Protein AF-A0A8J4TYZ4-F1 (afdb_monomer_lite)

Secondary structure (DSSP, 8-state):
----TTHHHHHHHHHHHHHHH-SEEEEE-SS--HHHHHHHHHHHHTT-EEEEEE-GGGS----HHHHHHTTTSS-EEEE-S----GGGTSS-SGGG-TTHHHHHHHHHHHHHHH-SEEEEE-SS--HHHHHHHHHHHHTT-EEEEE--TTS--

Structure (mmCIF, N/CA/C/O backbone):
data_AF-A0A8J4TYZ4-F1
#
_entry.id   AF-A0A8J4TYZ4-F1
#
loop_
_atom_site.group_PDB
_atom_site.id
_atom_site.type_symbol
_atom_site.label_atom_id
_atom_site.label_alt_id
_atom_site.label_comp_id
_atom_site.label_asym_id
_atom_site.label_entity_id
_atom_site.label_seq_id
_atom_site.pdbx_PDB_ins_code
_atom_site.Cartn_x
_atom_site.Cartn_y
_atom_site.Cartn_z
_atom_site.occupancy
_atom_site.B_iso_or_equiv
_atom_site.auth_seq_id
_atom_site.auth_comp_id
_atom_site.auth_asym_id
_atom_site.auth_atom_id
_atom_site.pdbx_PDB_model_num
ATOM 1 N N . GLU A 1 1 ? 22.358 9.796 0.711 1.00 43.16 1 GLU A N 1
ATOM 2 C CA . GLU A 1 1 ? 21.851 8.791 -0.240 1.00 43.16 1 GLU A CA 1
ATOM 3 C C . GLU A 1 1 ? 23.002 7.850 -0.526 1.00 43.16 1 GLU A C 1
ATOM 5 O O . GLU A 1 1 ? 23.852 8.158 -1.350 1.00 43.16 1 GLU A O 1
ATOM 10 N N . ASP A 1 2 ? 23.115 6.789 0.272 1.00 45.84 2 ASP A N 1
ATOM 11 C CA . ASP A 1 2 ? 24.167 5.791 0.092 1.00 45.84 2 ASP A CA 1
ATOM 12 C C . ASP A 1 2 ? 23.746 4.870 -1.053 1.00 45.84 2 ASP A C 1
ATOM 14 O O . ASP A 1 2 ? 22.829 4.060 -0.922 1.00 45.84 2 ASP A O 1
ATOM 18 N N . SER A 1 3 ? 24.380 5.061 -2.207 1.00 55.25 3 SER A N 1
ATOM 19 C CA . SER A 1 3 ? 24.235 4.226 -3.397 1.00 55.25 3 SER A CA 1
ATOM 20 C C . SER A 1 3 ? 24.494 2.759 -3.041 1.00 55.25 3 SER A C 1
ATOM 22 O O . SER A 1 3 ? 25.601 2.394 -2.644 1.00 55.25 3 SER A O 1
ATOM 24 N N . LEU A 1 4 ? 23.469 1.915 -3.185 1.00 57.72 4 LEU A N 1
ATOM 25 C CA . LEU A 1 4 ? 23.595 0.460 -3.108 1.00 57.72 4 LEU A CA 1
ATOM 26 C C . LEU A 1 4 ? 24.666 -0.030 -4.107 1.00 57.72 4 LEU A C 1
ATOM 28 O O . LEU A 1 4 ? 24.807 0.555 -5.188 1.00 57.72 4 LEU A O 1
ATOM 32 N N . PRO A 1 5 ? 25.415 -1.103 -3.796 1.00 54.97 5 PRO A N 1
ATOM 33 C CA . PRO A 1 5 ? 26.370 -1.671 -4.741 1.00 54.97 5 PRO A CA 1
ATOM 34 C C . PRO A 1 5 ? 25.613 -2.187 -5.977 1.00 54.97 5 PRO A C 1
ATOM 36 O O . PRO A 1 5 ? 24.831 -3.125 -5.865 1.00 54.97 5 PRO A O 1
ATOM 39 N N . GLY A 1 6 ? 25.825 -1.552 -7.138 1.00 66.12 6 GLY A N 1
ATOM 40 C CA . GLY A 1 6 ? 25.195 -1.928 -8.415 1.00 66.12 6 GLY A CA 1
ATOM 41 C C . GLY A 1 6 ? 24.509 -0.794 -9.193 1.00 66.12 6 GLY A C 1
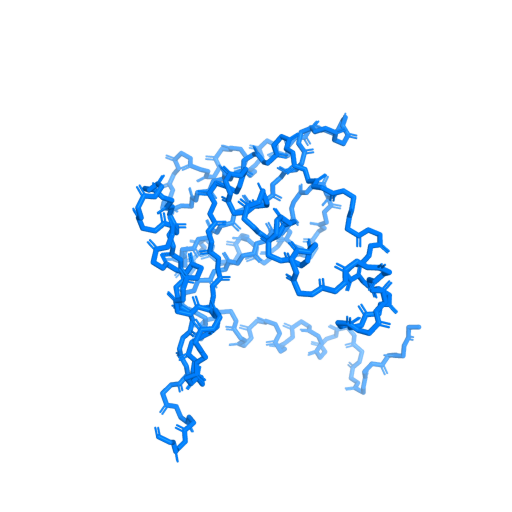ATOM 42 O O . GLY A 1 6 ? 24.208 -0.979 -10.367 1.00 66.12 6 GLY A O 1
ATOM 43 N N . GLY A 1 7 ? 24.317 0.388 -8.596 1.00 83.69 7 GLY A N 1
ATOM 44 C CA . GLY A 1 7 ? 23.740 1.547 -9.297 1.00 83.69 7 GLY A CA 1
ATOM 45 C C . GLY A 1 7 ? 22.273 1.361 -9.719 1.00 83.69 7 GLY A C 1
ATOM 46 O O . GLY A 1 7 ? 21.566 0.514 -9.177 1.00 83.69 7 GLY A O 1
ATOM 47 N N . ASP A 1 8 ? 21.815 2.172 -10.676 1.00 86.56 8 ASP A N 1
ATOM 48 C CA . ASP A 1 8 ? 20.405 2.234 -11.100 1.00 86.56 8 ASP A CA 1
ATOM 49 C C . ASP A 1 8 ? 19.891 0.920 -11.718 1.00 86.56 8 ASP A C 1
ATOM 51 O O . ASP A 1 8 ? 18.734 0.555 -11.522 1.00 86.56 8 ASP A O 1
ATOM 55 N N . GLU A 1 9 ? 20.752 0.183 -12.428 1.00 90.50 9 GLU A N 1
ATOM 56 C CA . GLU A 1 9 ? 20.409 -1.103 -13.056 1.00 90.50 9 GLU A CA 1
ATOM 57 C C . GLU A 1 9 ? 20.076 -2.170 -12.005 1.00 90.50 9 GLU A C 1
ATOM 59 O O . GLU A 1 9 ? 19.060 -2.849 -12.109 1.00 90.50 9 GLU A O 1
ATOM 64 N N . ALA A 1 10 ? 20.852 -2.242 -10.919 1.00 90.69 10 ALA A N 1
ATOM 65 C CA . ALA A 1 10 ? 20.583 -3.185 -9.835 1.00 90.69 10 ALA A CA 1
ATOM 66 C C . ALA A 1 10 ? 19.281 -2.877 -9.077 1.00 90.69 10 ALA A C 1
ATOM 68 O O . ALA A 1 10 ? 18.635 -3.792 -8.566 1.00 90.69 10 ALA A O 1
ATOM 69 N N . ILE A 1 11 ? 18.893 -1.598 -8.987 1.00 89.06 11 ILE A N 1
ATOM 70 C CA . ILE A 1 11 ? 17.595 -1.201 -8.424 1.00 89.06 11 ILE A CA 1
ATOM 71 C C . ILE A 1 11 ? 16.480 -1.685 -9.351 1.00 89.06 11 ILE A C 1
ATOM 73 O O . ILE A 1 11 ? 15.561 -2.357 -8.890 1.00 89.06 11 ILE A O 1
ATOM 77 N N . TYR A 1 12 ? 16.598 -1.401 -10.650 1.00 91.75 12 TYR A N 1
ATOM 78 C CA . TYR A 1 12 ? 15.620 -1.820 -11.648 1.00 91.75 12 TYR A CA 1
ATOM 79 C C . TYR A 1 12 ? 15.412 -3.339 -11.659 1.00 91.75 12 TYR A C 1
ATOM 81 O O . TYR A 1 12 ? 14.275 -3.795 -11.550 1.00 91.75 12 TYR A O 1
ATOM 89 N N . ASP A 1 13 ? 16.492 -4.117 -11.754 1.00 92.69 13 ASP A N 1
ATOM 90 C CA . ASP A 1 13 ? 16.418 -5.577 -11.855 1.00 92.69 13 ASP A CA 1
ATOM 91 C C . ASP A 1 13 ? 15.763 -6.193 -10.621 1.00 92.69 13 ASP A C 1
ATOM 93 O O . ASP A 1 13 ? 14.855 -7.016 -10.741 1.00 92.69 13 ASP A O 1
ATOM 97 N N . ARG A 1 14 ? 16.166 -5.744 -9.428 1.00 93.19 14 ARG A N 1
ATOM 98 C CA . ARG A 1 14 ? 15.583 -6.203 -8.165 1.00 93.19 14 ARG A CA 1
ATOM 99 C C . ARG A 1 14 ? 14.093 -5.883 -8.083 1.00 93.19 14 ARG A C 1
ATOM 101 O O . ARG A 1 14 ? 13.298 -6.745 -7.715 1.00 93.19 14 ARG A O 1
ATOM 108 N N . ASP A 1 15 ? 13.704 -4.656 -8.413 1.00 93.94 15 ASP A N 1
ATOM 109 C CA . ASP A 1 15 ? 12.312 -4.227 -8.294 1.00 93.94 15 ASP A CA 1
ATOM 110 C C . ASP A 1 15 ? 11.435 -4.958 -9.338 1.00 93.94 15 ASP A C 1
ATOM 112 O O . ASP A 1 15 ? 10.303 -5.356 -9.044 1.00 93.94 15 ASP A O 1
ATOM 116 N N . MET A 1 16 ? 11.979 -5.238 -10.531 1.00 93.44 16 MET A N 1
ATOM 117 C CA . MET A 1 16 ? 11.326 -6.063 -11.556 1.00 93.44 16 MET A CA 1
ATOM 118 C C . MET A 1 16 ? 11.287 -7.559 -11.219 1.00 93.44 16 MET A C 1
ATOM 120 O O . MET A 1 16 ? 10.391 -8.250 -11.703 1.00 93.44 16 MET A O 1
ATOM 124 N N . GLU A 1 17 ? 12.197 -8.066 -10.387 1.00 94.88 17 GLU A N 1
ATOM 125 C CA . GLU A 1 17 ? 12.158 -9.433 -9.851 1.00 94.88 17 GLU A CA 1
ATOM 126 C C . GLU A 1 17 ? 11.102 -9.574 -8.741 1.00 94.88 17 GLU A C 1
ATOM 128 O O . GLU A 1 17 ? 10.341 -10.542 -8.718 1.00 94.88 17 GLU A O 1
ATOM 133 N N . TRP A 1 18 ? 10.980 -8.581 -7.856 1.00 94.56 18 TRP A N 1
ATOM 134 C CA . TRP A 1 18 ? 10.018 -8.606 -6.747 1.00 94.56 18 TRP A CA 1
ATOM 135 C C . TRP A 1 18 ? 8.568 -8.431 -7.198 1.00 94.56 18 TRP A C 1
ATOM 137 O O . TRP A 1 18 ? 7.643 -8.989 -6.597 1.00 94.56 18 TRP A O 1
ATOM 147 N N . LEU A 1 19 ? 8.335 -7.657 -8.258 1.00 94.12 19 LEU A N 1
ATOM 148 C CA . LEU A 1 19 ? 6.984 -7.320 -8.691 1.00 94.12 19 LEU A CA 1
ATOM 149 C C . LEU A 1 19 ? 6.153 -8.559 -9.107 1.00 94.12 19 LEU A C 1
ATOM 151 O O . LEU A 1 19 ? 5.011 -8.678 -8.646 1.00 94.12 19 LEU A O 1
ATOM 155 N N . PRO A 1 20 ? 6.670 -9.524 -9.897 1.00 93.88 20 PRO A N 1
ATOM 156 C CA . PRO A 1 20 ? 5.995 -10.794 -10.169 1.00 93.88 20 PRO A CA 1
ATOM 157 C C . PRO A 1 20 ? 5.761 -11.674 -8.939 1.00 93.88 20 PRO A C 1
ATOM 159 O O . PRO A 1 20 ? 4.764 -12.396 -8.921 1.00 93.88 20 PRO A O 1
ATOM 162 N N . GLU A 1 21 ? 6.621 -11.614 -7.923 1.00 91.94 21 GLU A N 1
ATOM 163 C CA . GLU A 1 21 ? 6.470 -12.398 -6.689 1.00 91.94 21 GLU A CA 1
ATOM 164 C C . GLU A 1 21 ? 5.433 -11.800 -5.730 1.00 91.94 21 GLU A C 1
ATOM 166 O O . GLU A 1 21 ? 4.841 -12.516 -4.927 1.00 91.94 21 GLU A O 1
ATOM 171 N N . SER A 1 22 ? 5.162 -10.498 -5.840 1.00 91.12 22 SER A N 1
ATOM 172 C CA . SER A 1 22 ? 4.199 -9.813 -4.977 1.00 91.12 22 SER A CA 1
ATOM 173 C C . SER A 1 22 ? 2.751 -10.286 -5.188 1.00 91.12 22 SER A C 1
ATOM 175 O O . SER A 1 22 ? 2.288 -10.485 -6.316 1.00 91.12 22 SER A O 1
ATOM 177 N N . ASP A 1 23 ? 1.984 -10.407 -4.104 1.00 88.50 23 ASP A N 1
ATOM 178 C CA . ASP A 1 23 ? 0.536 -10.677 -4.164 1.00 88.50 23 ASP A CA 1
ATOM 179 C C . ASP A 1 23 ? -0.299 -9.410 -4.422 1.00 88.50 23 ASP A C 1
ATOM 181 O O . ASP A 1 23 ? -1.431 -9.461 -4.924 1.00 88.50 23 ASP A O 1
ATOM 185 N N . VAL A 1 24 ? 0.241 -8.260 -4.021 1.00 89.19 24 VAL A N 1
ATOM 186 C CA . VAL A 1 24 ? -0.414 -6.953 -4.033 1.00 89.19 24 VAL A CA 1
ATOM 187 C C . VAL A 1 24 ? 0.648 -5.859 -4.103 1.00 89.19 24 VAL A C 1
ATOM 189 O O . VAL A 1 24 ? 1.718 -5.987 -3.515 1.00 89.19 24 VAL A O 1
ATOM 192 N N . VAL A 1 25 ? 0.331 -4.770 -4.795 1.00 90.88 25 VAL A N 1
ATOM 193 C CA . VAL A 1 25 ? 1.166 -3.570 -4.886 1.00 90.88 25 VAL A CA 1
ATOM 194 C C . VAL A 1 25 ? 0.473 -2.442 -4.135 1.00 90.88 25 VAL A C 1
ATOM 196 O O . VAL A 1 25 ? -0.719 -2.215 -4.329 1.00 90.88 25 VAL A O 1
ATOM 199 N N . VAL A 1 26 ? 1.204 -1.725 -3.284 1.00 90.62 26 VAL A N 1
ATOM 200 C CA . VAL A 1 26 ? 0.712 -0.529 -2.588 1.00 90.62 26 VAL A CA 1
ATOM 201 C C . VAL A 1 26 ? 1.600 0.644 -2.981 1.00 90.62 26 VAL A C 1
ATOM 203 O O . VAL A 1 26 ? 2.808 0.578 -2.791 1.00 90.62 26 VAL A O 1
ATOM 206 N N . ALA A 1 27 ? 1.014 1.709 -3.524 1.00 89.88 27 ALA A N 1
ATOM 207 C CA . ALA A 1 27 ? 1.751 2.862 -4.028 1.00 89.88 27 ALA A CA 1
ATOM 208 C C . ALA A 1 27 ? 1.198 4.174 -3.462 1.00 89.88 27 ALA A C 1
ATOM 210 O O . ALA A 1 27 ? 0.007 4.457 -3.586 1.00 89.88 27 ALA A O 1
ATOM 211 N N . GLU A 1 28 ? 2.061 5.006 -2.882 1.00 89.25 28 GLU A N 1
ATOM 212 C CA . GLU A 1 28 ? 1.742 6.405 -2.578 1.00 89.25 28 GLU A CA 1
ATOM 213 C C . GLU A 1 28 ? 1.935 7.235 -3.850 1.00 89.25 28 GLU A C 1
ATOM 215 O O . GLU A 1 28 ? 2.995 7.200 -4.470 1.00 89.25 28 GLU A O 1
ATOM 220 N N . VAL A 1 29 ? 0.881 7.926 -4.282 1.00 90.38 29 VAL A N 1
ATOM 221 C CA . VAL A 1 29 ? 0.823 8.596 -5.592 1.00 90.38 29 VAL A CA 1
ATOM 222 C C . VAL A 1 29 ? 0.465 10.077 -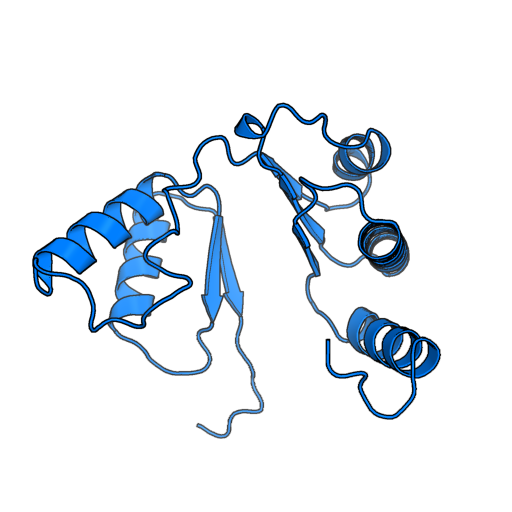5.472 1.00 90.38 29 VAL A C 1
ATOM 224 O O . VAL A 1 29 ? -0.004 10.697 -6.428 1.00 90.38 29 VAL A O 1
ATOM 227 N N . THR A 1 30 ? 0.660 10.670 -4.291 1.00 88.56 30 THR A N 1
ATOM 228 C CA . THR A 1 30 ? 0.448 12.112 -4.090 1.00 88.56 30 THR A CA 1
ATOM 229 C C . THR A 1 30 ? 1.480 12.915 -4.870 1.00 88.56 30 THR A C 1
ATOM 231 O O . THR A 1 30 ? 1.166 13.976 -5.414 1.00 88.56 30 THR A O 1
ATOM 234 N N . HIS A 1 31 ? 2.715 12.416 -4.931 1.00 89.00 31 HIS A N 1
ATOM 235 C CA . HIS A 1 31 ? 3.786 13.010 -5.719 1.00 89.00 31 HIS A CA 1
ATOM 236 C C . HIS A 1 31 ? 3.939 12.253 -7.040 1.00 89.00 31 HIS A C 1
ATOM 238 O O . HIS A 1 31 ? 4.102 11.035 -7.019 1.00 89.00 31 HIS A O 1
ATOM 244 N N . PRO A 1 32 ? 3.904 12.942 -8.195 1.00 88.50 32 PRO A N 1
ATOM 245 C CA . PRO A 1 32 ? 4.179 12.281 -9.461 1.00 88.50 32 PRO A CA 1
ATOM 246 C C . PRO A 1 32 ? 5.618 11.749 -9.461 1.00 88.50 32 PRO A C 1
ATOM 248 O O . PRO A 1 32 ? 6.554 12.486 -9.158 1.00 88.50 32 PRO A O 1
ATOM 251 N N . SER A 1 33 ? 5.776 10.473 -9.811 1.00 90.69 33 SER A N 1
ATOM 252 C CA . SER A 1 33 ? 7.062 9.784 -9.906 1.00 90.69 33 SER A CA 1
ATOM 253 C C . SER A 1 33 ? 7.061 8.873 -11.128 1.00 90.69 33 SER A C 1
ATOM 255 O O . SER A 1 33 ? 6.120 8.102 -11.331 1.00 90.69 33 SER A O 1
ATOM 257 N N . PHE A 1 34 ? 8.109 8.972 -11.951 1.00 89.81 34 PHE A N 1
ATOM 258 C CA . PHE A 1 34 ? 8.265 8.110 -13.122 1.00 89.81 34 PHE A CA 1
ATOM 259 C C . PHE A 1 34 ? 8.488 6.651 -12.724 1.00 89.81 34 PHE A C 1
ATOM 261 O O . PHE A 1 34 ? 7.856 5.785 -13.318 1.00 89.81 34 PHE A O 1
ATOM 268 N N . GLY A 1 35 ? 9.313 6.391 -11.702 1.00 91.88 35 GLY A N 1
ATOM 269 C CA . GLY A 1 35 ? 9.556 5.037 -11.192 1.00 91.88 35 GLY A CA 1
ATOM 270 C C . GLY A 1 35 ? 8.267 4.387 -10.693 1.00 91.88 35 GLY A C 1
ATOM 271 O O . GLY A 1 35 ? 7.851 3.368 -11.230 1.00 91.88 35 GLY A O 1
ATOM 272 N N . VAL A 1 36 ? 7.545 5.066 -9.796 1.00 92.38 36 VAL A N 1
ATOM 273 C CA . VAL A 1 36 ? 6.269 4.557 -9.257 1.00 92.38 36 VAL A CA 1
ATOM 274 C C . VAL A 1 36 ? 5.229 4.373 -10.364 1.00 92.38 36 VAL A C 1
ATOM 276 O O . VAL A 1 36 ? 4.509 3.378 -10.399 1.00 92.38 36 VAL A O 1
ATOM 279 N N . GLY A 1 37 ? 5.141 5.316 -11.307 1.00 92.06 37 GLY A N 1
ATOM 280 C CA . GLY A 1 37 ? 4.245 5.191 -12.456 1.00 92.06 37 GLY A CA 1
ATOM 281 C C . GLY A 1 37 ? 4.583 3.991 -13.347 1.00 92.06 37 GLY A C 1
ATOM 282 O O . GLY A 1 37 ? 3.674 3.306 -13.819 1.00 92.06 37 GLY A O 1
ATOM 283 N N . TYR A 1 38 ? 5.875 3.722 -13.550 1.00 93.44 38 TYR A N 1
ATOM 284 C CA . TYR A 1 38 ? 6.363 2.567 -14.296 1.00 93.44 38 TYR A CA 1
ATOM 285 C C . TYR A 1 38 ? 6.025 1.254 -13.578 1.00 93.44 38 TYR A C 1
ATOM 287 O O . TYR A 1 38 ? 5.424 0.371 -14.188 1.00 93.44 38 TYR A O 1
ATOM 295 N N . GLU A 1 39 ? 6.300 1.152 -12.277 1.00 94.62 39 GLU A N 1
ATOM 296 C CA . GLU A 1 39 ? 5.976 -0.023 -11.455 1.00 94.62 39 GLU A CA 1
ATOM 297 C C . GLU A 1 39 ? 4.469 -0.308 -11.426 1.00 94.62 39 GLU A C 1
ATOM 299 O O . GLU A 1 39 ? 4.053 -1.453 -11.601 1.00 94.62 39 GLU A O 1
ATOM 304 N N . ILE A 1 40 ? 3.627 0.726 -11.295 1.00 91.88 40 ILE A N 1
ATOM 305 C CA . ILE A 1 40 ? 2.165 0.585 -11.392 1.00 91.88 40 ILE A CA 1
ATOM 306 C C . ILE A 1 40 ? 1.768 0.045 -12.771 1.00 91.88 40 ILE A C 1
ATOM 308 O O . ILE A 1 40 ? 0.929 -0.852 -12.860 1.00 91.88 40 ILE A O 1
ATOM 312 N N . GLY A 1 41 ? 2.368 0.556 -13.849 1.00 90.94 41 GLY A N 1
ATOM 313 C CA . GLY A 1 41 ? 2.121 0.068 -15.207 1.00 90.94 41 GLY A CA 1
ATOM 314 C C . GLY A 1 41 ? 2.482 -1.411 -15.375 1.00 90.94 41 GLY A C 1
ATOM 315 O O . GLY A 1 41 ? 1.685 -2.188 -15.902 1.00 90.94 41 GLY A O 1
ATOM 316 N N . GLN A 1 42 ? 3.639 -1.822 -14.860 1.00 92.75 42 GLN A N 1
ATOM 317 C CA . GLN A 1 42 ? 4.086 -3.216 -14.881 1.00 92.75 42 GLN A CA 1
ATOM 318 C C . GLN A 1 42 ? 3.177 -4.113 -14.026 1.00 92.75 42 GLN A C 1
ATOM 320 O O . GLN A 1 42 ? 2.759 -5.182 -14.472 1.00 92.75 42 GLN A O 1
ATOM 325 N N . ALA A 1 43 ? 2.774 -3.650 -12.841 1.00 91.75 43 ALA A N 1
ATOM 326 C CA . ALA A 1 43 ? 1.831 -4.347 -11.971 1.00 91.75 43 ALA A CA 1
ATOM 327 C C . ALA A 1 43 ? 0.485 -4.582 -12.673 1.00 91.75 43 ALA A C 1
ATOM 329 O O . ALA A 1 43 ? -0.096 -5.664 -12.567 1.00 91.75 43 ALA A O 1
ATOM 330 N N . MET A 1 44 ? 0.013 -3.597 -13.446 1.00 87.44 44 MET A N 1
ATOM 331 C CA . MET A 1 44 ? -1.198 -3.710 -14.260 1.00 87.44 44 MET A CA 1
ATOM 332 C C . MET A 1 44 ? -1.060 -4.758 -15.372 1.00 87.44 44 MET A C 1
ATOM 334 O O . MET A 1 44 ? -1.992 -5.533 -15.587 1.00 87.44 44 MET A O 1
ATOM 338 N N . VAL A 1 45 ? 0.089 -4.825 -16.056 1.00 90.50 45 VAL A N 1
ATOM 339 C CA . VAL A 1 45 ? 0.369 -5.863 -17.070 1.00 90.50 45 VAL A CA 1
ATOM 340 C C . VAL A 1 45 ? 0.371 -7.255 -16.437 1.00 90.50 45 VAL A C 1
ATOM 342 O O . VAL A 1 45 ? -0.238 -8.183 -16.971 1.00 90.50 45 VAL A O 1
ATOM 345 N N . LEU A 1 46 ? 0.980 -7.383 -15.257 1.00 90.75 46 LEU A N 1
ATOM 346 C CA . LEU A 1 46 ? 1.015 -8.611 -14.461 1.00 90.75 46 LEU A CA 1
ATOM 347 C C . LEU A 1 46 ? -0.321 -8.924 -13.760 1.00 90.75 46 LEU A C 1
ATOM 349 O O . LEU A 1 46 ? -0.423 -9.938 -13.069 1.00 90.75 46 LEU A O 1
ATOM 353 N N . LYS A 1 47 ? -1.348 -8.077 -13.933 1.00 89.75 47 LYS A N 1
ATOM 354 C CA . LYS A 1 47 ? -2.677 -8.188 -13.304 1.00 89.75 47 LYS A CA 1
ATOM 355 C C . LYS A 1 47 ? -2.614 -8.312 -11.777 1.00 89.75 47 LYS A C 1
ATOM 357 O O . LYS A 1 47 ? -3.444 -8.989 -11.165 1.00 89.75 47 LYS A O 1
ATOM 362 N N . LYS A 1 48 ? -1.629 -7.663 -11.159 1.00 88.00 48 LYS A N 1
ATOM 363 C CA . LYS A 1 48 ? -1.514 -7.574 -9.703 1.00 88.00 48 LYS A CA 1
ATOM 364 C C . LYS A 1 48 ? -2.620 -6.679 -9.158 1.00 88.00 48 LYS A C 1
ATOM 366 O O . LYS A 1 48 ? -3.066 -5.739 -9.815 1.00 88.00 48 LYS A O 1
ATOM 371 N N . ARG A 1 49 ? -3.077 -6.973 -7.940 1.00 87.38 49 ARG A N 1
ATOM 372 C CA . ARG A 1 49 ? -3.982 -6.070 -7.222 1.00 87.38 49 ARG A CA 1
ATOM 373 C C . ARG A 1 49 ? -3.176 -4.855 -6.786 1.00 87.38 49 ARG A C 1
ATOM 375 O O . ARG A 1 49 ? -2.215 -5.022 -6.043 1.00 87.38 49 ARG A O 1
ATOM 382 N N . THR A 1 50 ? -3.577 -3.664 -7.215 1.00 87.88 50 THR A N 1
ATOM 383 C CA . THR A 1 50 ? -2.842 -2.431 -6.907 1.00 87.88 50 THR A CA 1
ATOM 384 C C . THR A 1 50 ? -3.698 -1.476 -6.081 1.00 87.88 50 THR A C 1
ATOM 386 O O . THR A 1 50 ? -4.814 -1.117 -6.462 1.00 87.88 50 THR A O 1
ATOM 389 N N . LEU A 1 51 ? -3.163 -1.070 -4.934 1.00 88.31 51 LEU A N 1
ATOM 390 C CA . LEU A 1 51 ? -3.714 -0.086 -4.017 1.00 88.31 51 LEU A CA 1
ATOM 391 C C . LEU A 1 51 ? -2.949 1.230 -4.185 1.00 88.31 51 LEU A C 1
ATOM 393 O O . LEU A 1 51 ? -1.786 1.316 -3.803 1.00 88.31 51 LEU A O 1
ATOM 397 N N . CYS A 1 52 ? -3.598 2.266 -4.711 1.00 88.31 52 CYS A N 1
ATOM 398 C CA . CYS A 1 52 ? -2.991 3.595 -4.808 1.00 88.31 52 CYS A CA 1
ATOM 399 C C . CYS A 1 52 ? -3.508 4.504 -3.690 1.00 88.31 52 CYS A C 1
ATOM 401 O O . CYS A 1 52 ? -4.718 4.676 -3.539 1.00 88.31 52 CYS A O 1
ATOM 403 N N . LEU A 1 53 ? -2.597 5.116 -2.940 1.00 87.00 53 LEU A N 1
ATOM 404 C CA . LEU A 1 53 ? -2.870 6.036 -1.843 1.00 87.00 53 LEU A CA 1
ATOM 405 C C . LEU A 1 53 ? -2.581 7.467 -2.294 1.00 87.00 53 LEU A C 1
ATOM 407 O O . LEU A 1 53 ? -1.452 7.807 -2.642 1.00 87.00 53 LEU A O 1
ATOM 411 N N . PHE A 1 54 ? -3.604 8.314 -2.281 1.00 85.31 54 PHE A N 1
ATOM 412 C CA . PHE A 1 54 ? -3.492 9.714 -2.678 1.00 85.31 54 PHE A CA 1
ATOM 413 C C . PHE A 1 54 ? -3.978 10.636 -1.565 1.00 85.31 54 PHE A C 1
ATOM 415 O O . PHE A 1 54 ? -5.023 10.375 -0.973 1.00 85.31 54 PHE A O 1
ATOM 422 N N . ARG A 1 55 ? -3.259 11.738 -1.317 1.00 85.25 55 ARG A N 1
ATOM 423 C CA . ARG A 1 55 ? -3.615 12.779 -0.342 1.00 85.25 55 ARG A CA 1
ATOM 424 C C . ARG A 1 55 ? -4.259 13.986 -1.041 1.00 85.25 55 ARG A C 1
ATOM 426 O O . ARG A 1 55 ? -3.530 14.845 -1.547 1.00 85.25 55 ARG A O 1
ATOM 433 N N . PRO A 1 56 ? -5.597 14.144 -1.015 1.00 80.81 56 PRO A N 1
ATOM 434 C CA . PRO A 1 56 ? -6.276 15.287 -1.626 1.00 80.81 56 PRO A CA 1
ATOM 435 C C . PRO A 1 56 ? -5.940 16.617 -0.945 1.00 80.81 56 PRO A C 1
ATOM 437 O O . PRO A 1 56 ? -5.892 17.649 -1.606 1.00 80.81 56 PRO A O 1
ATOM 440 N N . SER A 1 57 ? -5.643 16.602 0.360 1.00 80.62 57 SER A N 1
ATOM 441 C CA . SER A 1 57 ? -5.260 17.802 1.119 1.00 80.62 57 SER A CA 1
ATOM 442 C C . SER A 1 57 ? -3.896 18.380 0.723 1.00 80.62 57 SER A C 1
ATOM 444 O O . SER A 1 57 ? -3.558 19.480 1.144 1.00 80.62 57 SER A O 1
ATOM 446 N N . SER A 1 58 ? -3.120 17.683 -0.116 1.00 82.06 58 SER A N 1
ATOM 447 C CA . SER A 1 58 ? -1.848 18.191 -0.648 1.00 82.06 58 SER A CA 1
ATOM 448 C C . SER A 1 58 ? -2.008 19.350 -1.640 1.00 82.06 58 SER A C 1
ATOM 450 O O . SER A 1 58 ? -1.011 19.961 -2.018 1.00 82.06 58 SER A O 1
ATOM 452 N N . GLY A 1 59 ? -3.230 19.613 -2.121 1.00 83.88 59 GLY A N 1
ATOM 453 C CA . GLY A 1 59 ? -3.491 20.569 -3.202 1.00 83.88 59 GLY A CA 1
ATOM 454 C C . GLY A 1 59 ? -3.047 20.079 -4.585 1.00 83.88 59 GLY A C 1
ATOM 455 O O . GLY A 1 59 ? -3.187 20.804 -5.568 1.00 83.88 59 GLY A O 1
ATOM 456 N N . LYS A 1 60 ? -2.517 18.853 -4.683 1.00 86.38 60 LYS A N 1
ATOM 457 C CA . LYS A 1 60 ? -2.122 18.235 -5.951 1.00 86.38 60 LYS A CA 1
ATOM 458 C C . LYS A 1 60 ? -3.318 17.587 -6.632 1.00 86.38 60 LYS A C 1
ATOM 460 O O . LYS A 1 60 ? -4.353 17.337 -6.019 1.00 86.38 60 LYS A O 1
ATOM 465 N N . VAL A 1 61 ? -3.155 17.297 -7.916 1.00 86.31 61 VAL A N 1
ATOM 466 C CA . VAL A 1 61 ? -4.147 16.578 -8.715 1.00 86.31 61 VAL A CA 1
ATOM 467 C C . VAL A 1 61 ? -3.657 15.151 -8.913 1.00 86.31 61 VAL A C 1
ATOM 469 O O . VAL A 1 61 ? -2.506 14.937 -9.292 1.00 86.31 61 VAL A O 1
ATOM 472 N N . LEU A 1 62 ? -4.532 14.179 -8.656 1.00 81.25 62 LEU A N 1
ATOM 473 C CA . LEU A 1 62 ? -4.247 12.776 -8.939 1.00 81.25 62 LEU A CA 1
ATOM 474 C C . LEU A 1 62 ? -3.969 12.612 -10.446 1.00 81.25 62 LEU A C 1
ATOM 476 O O . LEU A 1 62 ? -4.785 13.070 -11.251 1.00 81.25 62 LEU A O 1
ATOM 480 N N . PRO A 1 63 ? -2.868 11.955 -10.857 1.00 82.00 63 PRO A N 1
ATOM 481 C CA . PRO A 1 63 ? -2.567 11.773 -12.272 1.00 82.00 63 PRO A CA 1
ATOM 482 C C . PRO A 1 63 ? -3.709 11.069 -13.014 1.00 82.00 63 PRO A C 1
ATOM 484 O O . PRO A 1 63 ? -4.183 10.016 -12.582 1.00 82.00 63 PRO A O 1
ATOM 487 N N . ALA A 1 64 ? -4.116 11.615 -14.165 1.00 83.62 64 ALA A N 1
ATOM 488 C CA . ALA A 1 64 ? -5.262 11.121 -14.937 1.00 83.62 64 ALA A CA 1
ATOM 489 C C . ALA A 1 64 ? -5.145 9.631 -15.308 1.00 83.62 64 ALA A C 1
ATOM 491 O O . ALA A 1 64 ? -6.142 8.912 -15.314 1.00 83.62 64 ALA A O 1
ATOM 492 N N . MET A 1 65 ? -3.923 9.150 -15.561 1.00 82.50 65 MET A N 1
ATOM 493 C CA . MET A 1 65 ? -3.656 7.738 -15.855 1.00 82.50 65 MET A CA 1
ATOM 494 C C . MET A 1 65 ? -3.997 6.824 -14.673 1.00 82.50 65 MET A C 1
ATOM 496 O O . MET A 1 65 ? -4.622 5.786 -14.867 1.00 82.50 65 MET A O 1
ATOM 500 N N . ILE A 1 66 ? -3.651 7.234 -13.449 1.00 82.12 66 ILE A N 1
ATOM 501 C CA . ILE A 1 66 ? -3.961 6.482 -12.225 1.00 82.12 66 ILE A CA 1
ATOM 502 C C . ILE A 1 66 ? -5.459 6.565 -11.929 1.00 82.12 66 ILE A C 1
ATOM 504 O O . ILE A 1 66 ? -6.084 5.557 -11.610 1.00 82.12 66 ILE A O 1
ATOM 508 N N . GLN A 1 67 ? -6.057 7.745 -12.113 1.00 80.38 67 GLN A N 1
ATOM 509 C CA . GLN A 1 67 ? -7.500 7.931 -11.974 1.00 80.38 67 GLN A CA 1
ATOM 510 C C . GLN A 1 67 ? -8.295 7.035 -12.938 1.00 80.38 67 GLN A C 1
ATOM 512 O O . GLN A 1 67 ? -9.330 6.493 -12.567 1.00 80.38 67 GLN A O 1
ATOM 517 N N . HIS A 1 68 ? -7.822 6.859 -14.174 1.00 74.88 68 HIS A N 1
ATOM 518 C CA . HIS A 1 68 ? -8.487 6.008 -15.160 1.00 74.88 68 HIS A CA 1
ATOM 519 C C . HIS A 1 68 ? -8.191 4.511 -14.966 1.00 74.88 68 HIS A C 1
ATOM 521 O O . HIS A 1 68 ? -9.013 3.674 -15.340 1.00 74.88 68 HIS A O 1
ATOM 527 N N . ALA A 1 69 ? -7.043 4.159 -14.377 1.00 72.94 69 ALA A N 1
ATOM 528 C CA . ALA A 1 69 ? -6.672 2.773 -14.090 1.00 72.94 69 ALA A CA 1
ATOM 529 C C . ALA A 1 69 ? -7.637 2.093 -13.102 1.00 72.94 69 ALA A C 1
ATOM 531 O O . ALA A 1 69 ? -7.921 0.904 -13.263 1.00 72.94 69 ALA A O 1
ATOM 532 N N . GLU A 1 70 ? -8.198 2.849 -12.149 1.00 68.62 70 GLU A N 1
ATOM 533 C CA . GLU A 1 70 ? -9.231 2.381 -11.208 1.00 68.62 70 GLU A CA 1
ATOM 534 C C . GLU A 1 70 ? -10.407 1.703 -11.933 1.00 68.62 70 GLU A C 1
ATOM 536 O O . GLU A 1 70 ? -10.876 0.639 -11.538 1.00 68.62 70 GLU A O 1
ATOM 541 N N . ALA A 1 71 ? -10.845 2.280 -13.054 1.00 62.50 71 ALA A N 1
ATOM 542 C CA . ALA A 1 71 ? -12.024 1.820 -13.780 1.00 62.50 71 ALA A CA 1
ATOM 543 C C . ALA A 1 71 ? -11.801 0.534 -14.593 1.00 62.50 71 ALA A C 1
ATOM 545 O O . ALA A 1 71 ? -12.771 -0.031 -15.100 1.00 62.50 71 ALA A O 1
ATOM 546 N N . LYS A 1 72 ? -10.549 0.088 -14.785 1.00 59.78 72 LYS A N 1
ATOM 547 C CA . LYS A 1 72 ? -10.232 -0.935 -15.795 1.00 59.78 72 LYS A CA 1
ATOM 548 C C . LYS A 1 72 ? -9.748 -2.276 -15.262 1.00 59.78 72 LYS A C 1
ATOM 550 O O . LYS A 1 72 ? -9.993 -3.263 -15.948 1.00 59.78 72 LYS A O 1
ATOM 555 N N . MET A 1 73 ? -9.090 -2.371 -14.102 1.00 53.72 73 MET A N 1
ATOM 556 C CA . MET A 1 73 ? -8.460 -3.643 -13.698 1.00 53.72 73 MET A CA 1
ATOM 557 C C . MET A 1 73 ? -8.239 -3.784 -12.190 1.00 53.72 73 MET A C 1
ATOM 559 O O . MET A 1 73 ? -7.106 -3.670 -11.754 1.00 53.72 73 MET A O 1
ATOM 563 N N . GLY A 1 74 ? -9.278 -4.045 -11.385 1.00 59.66 74 GLY A N 1
ATOM 564 C CA . GLY A 1 74 ? -9.146 -4.507 -9.983 1.00 59.66 74 GLY A CA 1
ATOM 565 C C . GLY A 1 74 ? -8.348 -3.614 -9.012 1.00 59.66 74 GLY A C 1
ATOM 566 O O . GLY A 1 74 ? -8.240 -3.942 -7.831 1.00 59.66 74 GLY A O 1
ATOM 567 N N . SER A 1 75 ? -7.799 -2.504 -9.498 1.00 61.56 75 SER A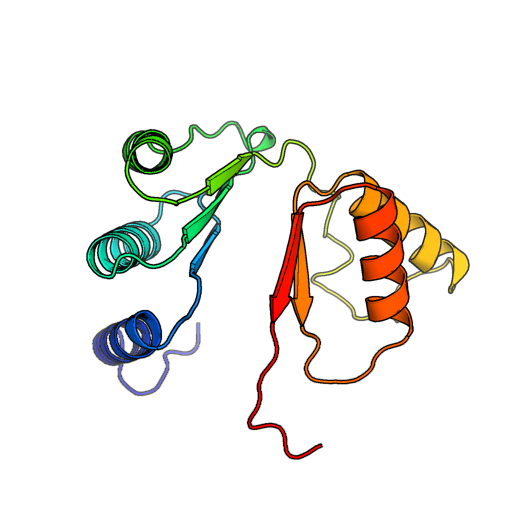 N 1
ATOM 568 C CA . SER A 1 75 ? -7.017 -1.525 -8.771 1.00 61.56 75 SER A CA 1
ATOM 569 C C . SER A 1 75 ? -7.965 -0.603 -8.037 1.00 6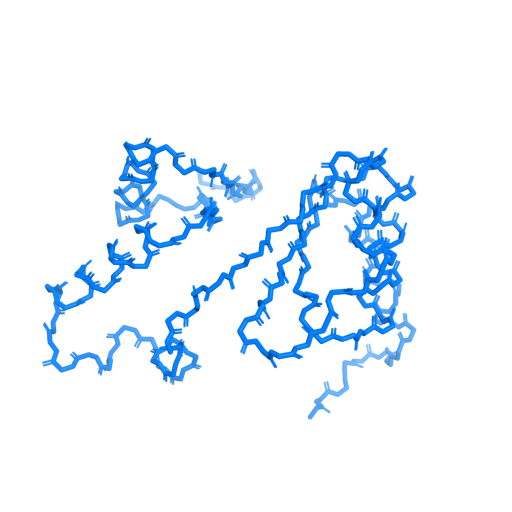1.56 75 SER A C 1
ATOM 571 O O . SER A 1 75 ? -8.935 -0.108 -8.608 1.00 61.56 75 SER A O 1
ATOM 573 N N . SER A 1 76 ? -7.687 -0.376 -6.762 1.00 70.56 76 SER A N 1
ATOM 574 C CA . SER A 1 76 ? -8.473 0.530 -5.933 1.00 70.56 76 SER A CA 1
ATOM 575 C C . SER A 1 76 ? -7.635 1.762 -5.625 1.00 70.56 76 SER A C 1
ATOM 577 O O . SER A 1 76 ? -6.526 1.646 -5.100 1.00 70.56 76 SER A O 1
ATOM 579 N N . VAL A 1 77 ? -8.161 2.943 -5.944 1.00 66.81 77 VAL A N 1
ATOM 580 C CA . VAL A 1 77 ? -7.541 4.212 -5.559 1.00 66.81 77 VAL A CA 1
ATOM 581 C C . VAL A 1 77 ? -8.261 4.730 -4.322 1.00 66.81 77 VAL A C 1
ATOM 583 O O . VAL A 1 77 ? -9.457 5.001 -4.359 1.00 66.81 77 VAL A O 1
ATOM 586 N N . PHE A 1 78 ? -7.531 4.885 -3.223 1.00 71.31 78 PHE A N 1
ATOM 587 C CA . PHE A 1 78 ? -8.059 5.449 -1.986 1.00 71.31 78 PHE A CA 1
ATOM 588 C C . PHE A 1 78 ? -7.568 6.880 -1.838 1.00 71.31 78 PHE A C 1
ATOM 590 O O . PHE A 1 78 ? -6.386 7.193 -2.024 1.00 71.31 78 PHE A O 1
ATOM 597 N N . LYS A 1 79 ? -8.507 7.770 -1.532 1.00 65.44 79 LYS A N 1
ATOM 598 C CA . LYS A 1 79 ? -8.269 9.207 -1.441 1.00 65.44 79 LYS A CA 1
ATOM 599 C C . LYS A 1 79 ? -8.330 9.587 0.021 1.00 65.44 79 LYS A C 1
ATOM 601 O O . LYS A 1 79 ? -9.386 9.945 0.531 1.00 65.44 79 LYS A O 1
ATOM 606 N N . ASN A 1 80 ? -7.184 9.544 0.684 1.00 64.62 80 ASN A N 1
ATOM 607 C CA . ASN A 1 80 ? -7.138 9.845 2.098 1.00 64.62 80 ASN A CA 1
ATOM 608 C C . ASN A 1 80 ? -7.206 11.360 2.344 1.00 64.62 80 ASN A C 1
ATOM 610 O O . ASN A 1 80 ? -6.207 12.071 2.220 1.00 64.62 80 ASN A O 1
ATOM 614 N N . SER A 1 81 ? -8.392 11.849 2.704 1.00 57.00 81 SER A N 1
ATOM 615 C CA . SER A 1 81 ? -8.646 13.256 3.037 1.00 57.00 81 SER A CA 1
ATOM 616 C C . SER A 1 81 ? -8.042 13.688 4.379 1.00 57.00 81 SER A C 1
ATOM 618 O O . SER A 1 81 ? -7.867 14.888 4.597 1.00 57.00 81 SER A O 1
ATOM 620 N N . PHE A 1 82 ? -7.668 12.740 5.247 1.00 57.22 82 PHE A N 1
ATOM 621 C CA . PHE A 1 82 ? -7.118 13.016 6.568 1.00 57.22 82 PHE A CA 1
ATOM 622 C C . PHE A 1 82 ? -5.894 12.143 6.865 1.00 57.22 82 PHE A C 1
ATOM 624 O O . PHE A 1 82 ? -5.994 10.948 7.134 1.00 57.22 82 PHE A O 1
ATOM 631 N N . ILE A 1 83 ? -4.717 12.765 6.881 1.00 55.59 83 ILE A N 1
ATOM 632 C CA . ILE A 1 83 ? -3.514 12.158 7.452 1.00 55.59 83 ILE A CA 1
ATOM 633 C C . ILE A 1 83 ? -3.247 12.911 8.753 1.00 55.59 83 ILE A C 1
ATOM 635 O O . ILE A 1 83 ? -3.060 14.130 8.691 1.00 55.59 83 ILE A O 1
ATOM 639 N N . PRO A 1 84 ? -3.292 12.243 9.921 1.00 55.78 84 PRO A N 1
ATOM 640 C CA . PRO A 1 84 ? -2.880 12.887 11.159 1.00 55.78 84 PRO A CA 1
ATOM 641 C C . PRO A 1 84 ? -1.433 13.373 10.996 1.00 55.78 84 PRO A C 1
ATOM 643 O O . PRO A 1 84 ? -0.680 12.739 10.253 1.00 55.78 84 PRO A O 1
ATOM 646 N N . PRO A 1 85 ? -1.020 14.475 11.645 1.00 53.97 85 PRO A N 1
ATOM 647 C CA . PRO A 1 85 ? 0.382 14.867 11.659 1.00 53.97 85 PRO A CA 1
ATOM 648 C C . PRO A 1 85 ? 1.208 13.683 12.176 1.00 53.97 85 PRO A C 1
ATOM 650 O O . PRO A 1 85 ? 1.199 13.353 13.359 1.00 53.97 85 PRO A O 1
ATOM 653 N N . CYS A 1 86 ? 1.887 12.998 11.258 1.00 46.28 86 CYS A N 1
ATOM 654 C CA . CYS A 1 86 ? 2.755 11.860 11.541 1.00 46.28 86 CYS A CA 1
ATOM 655 C C . CYS A 1 86 ? 4.124 12.308 12.079 1.00 46.28 86 CYS A C 1
ATOM 657 O O . CYS A 1 86 ? 5.035 11.490 12.203 1.00 46.28 86 CYS A O 1
ATOM 659 N N . ASP A 1 87 ? 4.241 13.583 12.467 1.00 46.53 87 ASP A N 1
ATOM 660 C CA . ASP A 1 87 ? 5.418 14.208 13.078 1.00 46.53 87 ASP A CA 1
ATOM 661 C C . ASP A 1 87 ? 5.888 13.473 14.352 1.00 46.53 87 ASP A C 1
ATOM 663 O O . ASP A 1 87 ? 7.033 13.627 14.765 1.00 46.53 87 ASP A O 1
ATOM 667 N N . GLY A 1 88 ? 5.045 12.615 14.942 1.00 41.28 88 GLY A N 1
ATOM 668 C CA . GLY A 1 88 ? 5.389 11.742 16.070 1.00 41.28 88 GLY A CA 1
ATOM 669 C C . GLY A 1 88 ? 5.641 10.261 15.748 1.00 41.28 88 GLY A C 1
ATOM 670 O O . GLY A 1 88 ? 5.984 9.526 16.663 1.00 41.28 88 GLY A O 1
ATOM 671 N N . VAL A 1 89 ? 5.465 9.798 14.502 1.00 46.41 89 VAL A N 1
ATOM 672 C CA . VAL A 1 89 ? 5.672 8.378 14.110 1.00 46.41 89 VAL A CA 1
ATOM 673 C C . VAL A 1 89 ? 7.025 8.175 13.431 1.00 46.41 89 VAL A C 1
ATOM 675 O O . VAL A 1 89 ? 7.638 7.122 13.556 1.00 46.41 89 VAL A O 1
ATOM 678 N N . VAL A 1 90 ? 7.512 9.191 12.712 1.00 42.06 90 VAL A N 1
ATOM 679 C CA . VAL A 1 90 ? 8.718 9.068 11.875 1.00 42.06 90 VAL A CA 1
ATOM 680 C C . VAL A 1 90 ? 10.015 9.299 12.667 1.00 42.06 90 VAL A C 1
ATOM 682 O O . VAL A 1 90 ? 11.080 8.899 12.207 1.00 42.06 90 VAL A O 1
ATOM 685 N N . GLN A 1 91 ? 9.964 9.919 13.856 1.00 37.72 91 GLN A N 1
ATOM 686 C CA . GLN A 1 91 ? 11.183 10.346 14.567 1.00 37.72 91 GLN A CA 1
ATOM 687 C C . GLN A 1 91 ? 11.495 9.639 15.888 1.00 37.72 91 GLN A C 1
ATOM 689 O O . GLN A 1 91 ? 12.655 9.663 16.299 1.00 37.72 91 GLN A O 1
ATOM 694 N N . ARG A 1 92 ? 10.541 8.984 16.552 1.00 39.38 92 ARG A N 1
ATOM 695 C CA . ARG A 1 92 ? 10.815 8.167 17.743 1.00 39.38 92 ARG A CA 1
ATOM 696 C C . ARG A 1 92 ? 9.822 7.018 17.788 1.00 39.38 92 ARG A C 1
ATOM 698 O O . ARG A 1 92 ? 8.645 7.228 17.521 1.00 39.38 92 ARG A O 1
ATOM 705 N N . GLY A 1 93 ? 10.305 5.828 18.137 1.00 46.50 93 GLY A N 1
ATOM 706 C CA . GLY A 1 93 ? 9.437 4.752 18.609 1.00 46.50 93 GLY A CA 1
ATOM 707 C C . GLY A 1 93 ? 8.621 5.189 19.832 1.00 46.50 93 GLY A C 1
ATOM 708 O O . GLY A 1 93 ? 8.651 6.352 20.235 1.00 46.50 93 GLY A O 1
ATOM 709 N N . GLU A 1 94 ? 7.907 4.237 20.425 1.00 50.44 94 GLU A N 1
ATOM 710 C CA . GLU A 1 94 ? 6.939 4.382 21.530 1.00 50.44 94 GLU A CA 1
ATOM 711 C C . GLU A 1 94 ? 7.402 5.264 22.723 1.00 50.44 94 GLU A C 1
ATOM 713 O O . GLU A 1 94 ? 6.576 5.784 23.469 1.00 50.44 94 GLU A O 1
ATOM 718 N N . ASP A 1 95 ? 8.696 5.559 22.841 1.00 50.22 95 ASP A N 1
ATOM 719 C CA . ASP A 1 95 ? 9.355 6.271 23.942 1.00 50.22 95 ASP A CA 1
ATOM 720 C C . ASP A 1 95 ? 9.205 7.813 23.970 1.00 50.22 95 ASP A C 1
ATOM 722 O O . ASP A 1 95 ? 9.977 8.499 24.646 1.00 50.22 95 ASP A O 1
ATOM 726 N N . ALA A 1 96 ? 8.259 8.416 23.241 1.00 50.06 96 ALA A N 1
ATOM 727 C CA . ALA A 1 96 ? 8.157 9.885 23.149 1.00 50.06 96 ALA A CA 1
ATOM 728 C C . ALA A 1 96 ? 6.825 10.510 23.588 1.00 50.06 96 ALA A C 1
ATOM 730 O O . ALA A 1 96 ? 6.693 11.736 23.547 1.00 50.06 96 ALA A O 1
ATOM 731 N N . LEU A 1 97 ? 5.839 9.724 24.022 1.00 54.53 97 LEU A N 1
ATOM 732 C CA . LEU A 1 97 ? 4.557 10.280 24.456 1.00 54.53 97 LEU A CA 1
ATOM 733 C C . LEU A 1 97 ? 4.579 10.631 25.943 1.00 54.53 97 LEU A C 1
ATOM 735 O O . LEU A 1 97 ? 4.572 9.765 26.810 1.00 54.53 97 LEU A O 1
ATOM 739 N N . LEU A 1 98 ? 4.481 11.929 26.234 1.00 55.62 98 LEU A N 1
ATOM 740 C CA . LEU A 1 98 ? 4.276 12.498 27.575 1.00 55.62 98 LEU A CA 1
ATOM 741 C C . LEU A 1 98 ? 2.936 12.082 28.242 1.00 55.62 98 LEU A C 1
ATOM 743 O O . LEU A 1 98 ? 2.581 12.639 29.276 1.00 55.62 98 LEU A O 1
ATOM 747 N N . GLY A 1 99 ? 2.180 11.144 27.655 1.00 60.94 99 GLY A N 1
ATOM 748 C CA . GLY A 1 99 ? 0.810 10.784 28.043 1.00 60.94 99 GLY A CA 1
ATOM 749 C C . GLY A 1 99 ? 0.557 9.299 28.346 1.00 60.94 99 GLY A C 1
ATOM 750 O O . GLY A 1 99 ? -0.589 8.948 28.609 1.00 60.94 99 GLY A O 1
ATOM 751 N N . GLY A 1 100 ? 1.584 8.440 28.322 1.00 73.12 100 GLY A N 1
ATOM 752 C CA . GLY A 1 100 ? 1.459 7.010 28.655 1.00 73.12 100 GLY A CA 1
ATOM 753 C C . GLY A 1 100 ? 0.525 6.204 27.735 1.00 73.12 100 GLY A C 1
ATOM 754 O O . GLY A 1 100 ? 0.120 6.671 26.667 1.00 73.12 100 GLY A O 1
ATOM 755 N N . ASP A 1 101 ? 0.177 4.989 28.165 1.00 76.62 101 ASP A N 1
ATOM 756 C CA . ASP A 1 101 ? -0.590 4.000 27.386 1.00 76.62 101 ASP A CA 1
ATOM 757 C C . ASP A 1 101 ? -1.975 4.500 26.943 1.00 76.62 101 ASP A C 1
ATOM 759 O O . ASP A 1 101 ? -2.440 4.176 25.852 1.00 76.62 101 ASP A O 1
ATOM 763 N N . GLU A 1 102 ? -2.638 5.329 27.754 1.00 81.69 102 GLU A N 1
ATOM 764 C CA . GLU A 1 102 ? -3.966 5.871 27.434 1.00 81.69 102 GLU A CA 1
ATOM 765 C C . GLU A 1 102 ? -3.912 6.864 26.263 1.00 81.69 102 GLU A C 1
ATOM 767 O O . GLU A 1 102 ? -4.793 6.865 25.398 1.00 81.69 102 GLU A O 1
ATOM 772 N N . ALA A 1 103 ? -2.851 7.672 26.183 1.00 78.88 103 ALA A N 1
ATOM 773 C CA . ALA A 1 103 ? -2.646 8.586 25.064 1.00 78.88 103 ALA A CA 1
ATOM 774 C C . ALA A 1 103 ? -2.314 7.836 23.766 1.00 78.88 103 ALA A C 1
ATOM 776 O O . ALA A 1 103 ? -2.786 8.233 22.699 1.00 78.88 103 ALA A O 1
ATOM 777 N N . ILE A 1 104 ? -1.536 6.750 23.861 1.00 76.75 104 ILE A N 1
ATOM 778 C CA . ILE A 1 104 ? -1.243 5.851 22.735 1.00 76.75 104 ILE A CA 1
ATOM 779 C C . ILE A 1 104 ? -2.550 5.245 22.225 1.00 76.75 104 ILE A C 1
ATOM 781 O O . ILE A 1 104 ? -2.910 5.444 21.068 1.00 76.75 104 ILE A O 1
ATOM 785 N N . TYR A 1 105 ? -3.322 4.624 23.118 1.00 83.94 105 TYR A N 1
ATOM 786 C CA . TYR A 1 105 ? -4.605 4.018 22.781 1.00 83.94 105 TYR A CA 1
ATOM 787 C C . TYR A 1 105 ? -5.575 5.012 22.131 1.00 83.94 105 TYR A C 1
ATOM 789 O O . TYR A 1 105 ? -6.155 4.727 21.084 1.00 83.94 105 TYR A O 1
ATOM 797 N N . GLY A 1 106 ? -5.755 6.194 22.729 1.00 84.44 106 GLY A N 1
ATOM 798 C CA . GLY A 1 106 ? -6.677 7.205 22.210 1.00 84.44 106 GLY A CA 1
ATOM 799 C C . GLY A 1 106 ? -6.296 7.672 20.805 1.00 84.44 106 GLY A C 1
ATOM 800 O O . GLY A 1 106 ? -7.156 7.759 19.925 1.00 84.44 106 GLY A O 1
ATOM 801 N N . ARG A 1 107 ? -5.001 7.912 20.578 1.00 82.56 107 ARG A N 1
ATOM 802 C CA . ARG A 1 107 ? -4.459 8.290 19.271 1.00 82.56 107 ARG A CA 1
ATOM 803 C C . ARG A 1 107 ? -4.662 7.185 18.237 1.00 82.56 107 ARG A C 1
ATOM 805 O O . ARG A 1 107 ? -5.164 7.461 17.148 1.00 82.56 107 ARG A O 1
ATOM 812 N N . ASP A 1 108 ? -4.299 5.953 18.573 1.00 85.56 108 ASP A N 1
ATOM 813 C CA . ASP A 1 108 ? -4.327 4.828 17.639 1.00 85.56 108 ASP A CA 1
ATOM 814 C C . ASP A 1 108 ? -5.778 4.494 17.251 1.00 85.56 108 ASP A C 1
ATOM 816 O O . ASP A 1 108 ? -6.093 4.322 16.072 1.00 85.56 108 ASP A O 1
ATOM 820 N N . MET A 1 109 ? -6.711 4.566 18.206 1.00 88.94 109 MET A N 1
ATOM 821 C CA . MET A 1 109 ? -8.147 4.427 17.950 1.00 88.94 109 MET A CA 1
ATOM 822 C C . MET A 1 109 ? -8.728 5.568 17.106 1.00 88.94 109 MET A C 1
ATOM 824 O O . MET A 1 109 ? -9.594 5.327 16.260 1.00 88.94 109 MET A O 1
ATOM 828 N N . GLU A 1 110 ? -8.269 6.808 17.294 1.00 87.88 110 GLU A N 1
ATOM 829 C CA . GLU A 1 110 ? -8.672 7.935 16.447 1.00 87.88 110 GLU A CA 1
ATOM 830 C C . GLU A 1 110 ? -8.194 7.737 15.002 1.00 87.88 110 GLU A C 1
ATOM 832 O O . GLU A 1 110 ? -8.950 7.963 14.050 1.00 87.88 110 GLU A O 1
ATOM 837 N N . TRP A 1 111 ? -6.951 7.291 14.819 1.00 86.06 111 TRP A N 1
ATOM 838 C CA . TRP A 1 111 ? -6.389 7.011 13.499 1.00 86.06 111 TRP A CA 1
ATOM 839 C C . TRP A 1 111 ? -7.109 5.851 12.829 1.00 86.06 111 TRP A C 1
ATOM 841 O O . TRP A 1 111 ? -7.497 5.957 11.663 1.00 86.06 111 TRP A O 1
ATOM 851 N N . LEU A 1 112 ? -7.382 4.790 13.584 1.00 88.69 112 LEU A N 1
ATOM 852 C CA . LEU A 1 112 ? -8.147 3.647 13.118 1.00 88.69 112 LEU A CA 1
ATOM 853 C C . LEU A 1 112 ? -9.545 4.068 12.652 1.00 88.69 112 LEU A C 1
ATOM 855 O O . LEU A 1 112 ? -9.968 3.711 11.549 1.00 88.69 112 LEU A O 1
ATOM 859 N N . ALA A 1 113 ? -10.233 4.902 13.437 1.00 88.00 113 ALA A N 1
ATOM 860 C CA . ALA A 1 113 ? -11.557 5.418 13.104 1.00 88.00 113 ALA A CA 1
ATOM 861 C C . ALA A 1 113 ? -11.561 6.250 11.812 1.00 88.00 113 ALA A C 1
ATOM 863 O O . ALA A 1 113 ? -12.519 6.169 11.037 1.00 88.00 113 ALA A O 1
ATOM 864 N N . LYS A 1 114 ? -10.494 7.010 11.544 1.00 83.88 114 LYS A N 1
ATOM 865 C CA . LYS A 1 114 ? -10.364 7.846 10.339 1.00 83.88 114 LYS A CA 1
ATOM 866 C C . LYS A 1 114 ? -9.794 7.109 9.128 1.00 83.88 114 LYS A C 1
ATOM 868 O O . LYS A 1 114 ? -9.974 7.578 8.009 1.00 83.88 114 LYS A O 1
ATOM 873 N N . SER A 1 115 ? -9.148 5.962 9.325 1.00 85.00 115 SER A N 1
ATOM 874 C CA . SER A 1 115 ? -8.592 5.171 8.226 1.00 85.00 115 SER A CA 1
ATOM 875 C C . SER A 1 115 ? -9.689 4.645 7.291 1.00 85.00 115 SER A C 1
ATOM 877 O O . SER A 1 115 ? -10.796 4.305 7.720 1.00 85.00 115 SER A O 1
ATOM 879 N N . GLU A 1 116 ? -9.398 4.570 5.993 1.00 81.62 116 GLU A N 1
ATOM 880 C CA . GLU A 1 116 ? -10.267 3.896 5.012 1.00 81.62 116 GLU A CA 1
ATOM 881 C C . GLU A 1 116 ? -9.884 2.419 4.841 1.00 81.62 116 GLU A C 1
ATOM 883 O O . GLU A 1 116 ? -10.736 1.561 4.588 1.00 81.62 116 GLU A O 1
ATOM 888 N N . VAL A 1 117 ? -8.591 2.134 5.000 1.00 86.56 117 VAL A N 1
ATOM 889 C CA . VAL A 1 117 ? -7.977 0.816 4.877 1.00 86.56 117 VAL A CA 1
ATOM 890 C C . VAL A 1 117 ? -6.986 0.611 6.019 1.00 86.56 117 VAL A C 1
ATOM 892 O O . VAL A 1 117 ? -6.269 1.537 6.395 1.00 86.56 117 VAL A O 1
ATOM 895 N N . VAL A 1 118 ? -6.946 -0.607 6.545 1.00 90.31 118 VAL A N 1
ATOM 896 C CA . VAL A 1 118 ? -5.965 -1.067 7.528 1.00 90.31 118 VAL A CA 1
ATOM 897 C C . VAL A 1 118 ? -5.075 -2.093 6.843 1.00 90.31 118 VAL A C 1
ATOM 899 O O . VAL A 1 118 ? -5.577 -3.057 6.268 1.00 90.31 118 VAL A O 1
ATOM 902 N N . VAL A 1 119 ? -3.763 -1.883 6.889 1.00 90.31 119 VAL A N 1
ATOM 903 C CA . VAL A 1 119 ? -2.769 -2.865 6.445 1.00 90.31 119 VAL A CA 1
ATOM 904 C C . VAL A 1 119 ? -2.003 -3.307 7.680 1.00 90.31 119 VAL A C 1
ATOM 906 O O . VAL A 1 119 ? -1.449 -2.462 8.378 1.00 90.31 119 VAL A O 1
ATOM 909 N N . ALA A 1 120 ? -2.001 -4.605 7.961 1.00 90.94 120 ALA A N 1
ATOM 910 C CA . ALA A 1 120 ? -1.386 -5.159 9.158 1.00 90.94 120 ALA A CA 1
ATOM 911 C C . ALA A 1 120 ? -0.456 -6.314 8.797 1.00 90.94 120 ALA A C 1
ATOM 913 O O . ALA A 1 120 ? -0.850 -7.244 8.100 1.00 90.94 120 ALA A O 1
ATOM 914 N N . GLU A 1 121 ? 0.773 -6.261 9.290 1.00 89.31 121 GLU A N 1
ATOM 915 C CA . GLU A 1 121 ? 1.699 -7.390 9.294 1.00 89.31 121 GLU A CA 1
ATOM 916 C C . GLU A 1 121 ? 1.304 -8.311 10.463 1.00 89.31 121 GLU A C 1
ATOM 918 O O . GLU A 1 121 ? 1.160 -7.844 11.591 1.00 89.31 121 GLU A O 1
ATOM 923 N N . VAL A 1 122 ? 1.033 -9.590 10.190 1.00 92.19 122 VAL A N 1
ATOM 924 C CA . VAL A 1 122 ? 0.481 -10.546 11.174 1.00 92.19 122 VAL A CA 1
ATOM 925 C C . VAL A 1 122 ? 1.267 -11.856 11.243 1.00 92.19 122 VAL A C 1
ATOM 927 O O . VAL A 1 122 ? 0.766 -12.866 11.733 1.00 92.19 122 VAL A O 1
ATOM 930 N N . THR A 1 123 ? 2.503 -11.865 10.748 1.00 89.56 123 THR A N 1
ATOM 931 C CA . THR A 1 123 ? 3.410 -13.017 10.840 1.00 89.56 123 THR A CA 1
ATOM 932 C C . THR A 1 123 ? 3.730 -13.356 12.291 1.00 89.56 123 THR A C 1
ATOM 934 O O . THR A 1 123 ? 3.888 -14.525 12.635 1.00 89.56 123 THR A O 1
ATOM 937 N N . GLN A 1 124 ? 3.807 -12.347 13.162 1.00 88.19 124 GLN A N 1
ATOM 938 C CA . GLN A 1 124 ? 4.040 -12.536 14.590 1.00 88.19 124 GLN A CA 1
ATOM 939 C C . GLN A 1 124 ? 2.768 -12.260 15.402 1.00 88.19 124 GLN A C 1
ATOM 941 O O . GLN A 1 124 ? 2.072 -11.278 15.139 1.00 88.19 124 GLN A O 1
ATOM 946 N N . PRO A 1 125 ? 2.461 -13.088 16.419 1.00 88.62 125 PRO A N 1
ATOM 947 C CA . PRO A 1 125 ? 1.317 -12.836 17.282 1.00 88.62 125 PRO A CA 1
ATOM 948 C C . PRO A 1 125 ? 1.524 -11.536 18.067 1.00 88.62 125 PRO A C 1
ATOM 950 O O . PRO A 1 125 ? 2.529 -11.371 18.757 1.00 88.62 125 PRO A O 1
ATOM 953 N N . SER A 1 126 ? 0.544 -10.635 17.991 1.00 90.44 126 SER A N 1
ATOM 954 C CA . SER A 1 126 ? 0.524 -9.370 18.727 1.00 90.44 126 SER A CA 1
ATOM 955 C C . SER A 1 126 ? -0.888 -9.076 19.227 1.00 90.44 126 SER A C 1
ATOM 957 O O . SER A 1 126 ? -1.839 -9.029 18.444 1.00 90.44 126 SER A O 1
ATOM 959 N N . LEU A 1 127 ? -1.029 -8.886 20.543 1.00 87.88 127 LEU A N 1
ATOM 960 C CA . LEU A 1 127 ? -2.321 -8.583 21.162 1.00 87.88 127 LEU A CA 1
ATOM 961 C C . LEU A 1 127 ? -2.831 -7.198 20.744 1.00 87.88 127 LEU A C 1
ATOM 963 O O . LEU A 1 127 ? -4.017 -7.062 20.463 1.00 87.88 127 LEU A O 1
ATOM 967 N N . GLY A 1 128 ? -1.940 -6.202 20.665 1.00 87.75 128 GLY A N 1
ATOM 968 C CA . GLY A 1 128 ? -2.281 -4.846 20.224 1.00 87.75 128 GLY A CA 1
ATOM 969 C C . GLY A 1 128 ? -2.793 -4.835 18.786 1.00 87.75 128 GLY A C 1
ATOM 970 O O . GLY A 1 128 ? -3.917 -4.407 18.540 1.00 87.75 128 GLY A O 1
ATOM 971 N N . VAL A 1 129 ? -2.042 -5.446 17.863 1.00 90.56 129 VAL A N 1
ATOM 972 C CA . VAL A 1 129 ? -2.450 -5.550 16.449 1.00 90.56 129 VAL A CA 1
ATOM 973 C C . VAL A 1 129 ? -3.752 -6.343 16.312 1.00 90.56 129 VAL A C 1
ATOM 975 O O . VAL A 1 129 ? -4.655 -5.944 15.580 1.00 90.56 129 VAL A O 1
ATOM 978 N N . GLY A 1 130 ? -3.898 -7.453 17.042 1.00 92.62 130 GLY A N 1
ATOM 979 C CA . GLY A 1 130 ? -5.133 -8.240 17.043 1.00 92.62 130 GLY A CA 1
ATOM 980 C C . GLY A 1 130 ? -6.345 -7.448 17.545 1.00 92.62 130 GLY A C 1
ATOM 981 O O . GLY A 1 130 ? -7.429 -7.545 16.965 1.00 92.62 130 GLY A O 1
ATOM 982 N N . TYR A 1 131 ? -6.160 -6.632 18.585 1.00 93.2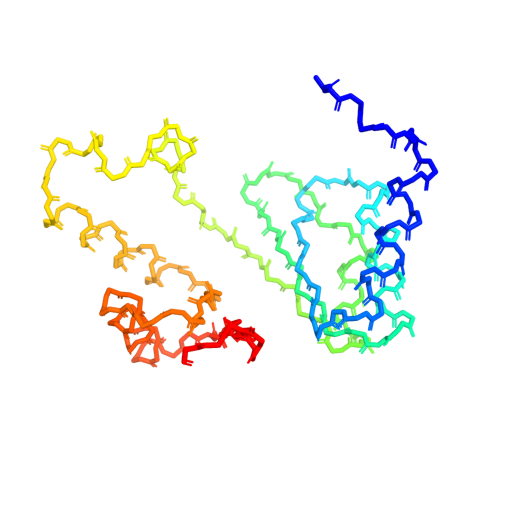5 131 TYR A N 1
ATOM 983 C CA . TYR A 1 131 ? -7.190 -5.739 19.105 1.00 93.25 131 TYR A CA 1
ATOM 984 C C . TYR A 1 131 ? -7.589 -4.682 18.066 1.00 93.25 131 TYR A C 1
ATOM 986 O O . TYR A 1 131 ? -8.774 -4.535 17.770 1.00 93.25 131 TYR A O 1
ATOM 994 N N . GLU A 1 132 ? -6.620 -4.005 17.449 1.00 93.88 132 GLU A N 1
ATOM 995 C CA . GLU A 1 132 ? -6.865 -2.999 16.408 1.00 93.88 132 GLU A CA 1
ATOM 996 C C . GLU A 1 132 ? -7.562 -3.592 15.180 1.00 93.88 132 GLU A C 1
ATOM 998 O O . GLU A 1 132 ? -8.508 -2.999 14.661 1.00 93.88 132 GLU A O 1
ATOM 1003 N N . ILE A 1 133 ? -7.176 -4.796 14.746 1.00 94.50 133 ILE A N 1
ATOM 1004 C CA . ILE A 1 133 ? -7.877 -5.521 13.677 1.00 94.50 133 ILE A CA 1
ATOM 1005 C C . ILE A 1 133 ? -9.325 -5.803 14.090 1.00 94.50 13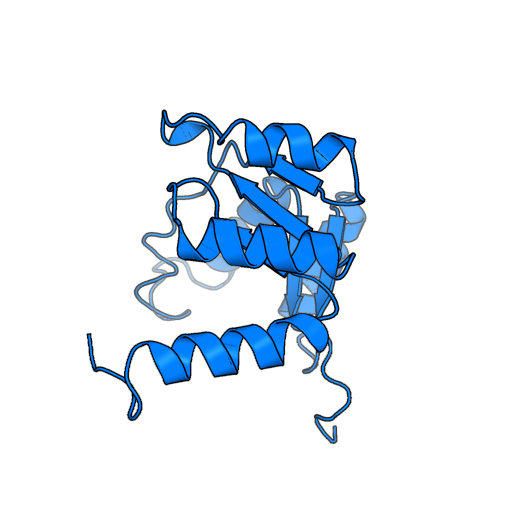3 ILE A C 1
ATOM 1007 O O . ILE A 1 133 ? -10.241 -5.568 13.302 1.00 94.50 133 ILE A O 1
ATOM 1011 N N . GLY A 1 134 ? -9.565 -6.264 15.322 1.00 94.88 134 GLY A N 1
ATOM 1012 C CA . GLY A 1 134 ? -10.918 -6.494 15.837 1.00 94.88 134 GLY A CA 1
ATOM 1013 C C . GLY A 1 134 ? -11.779 -5.227 15.814 1.00 94.88 134 GLY A C 1
ATOM 1014 O O . GLY A 1 134 ? -12.923 -5.250 15.350 1.00 94.88 134 GLY A O 1
ATOM 1015 N N . GLN A 1 135 ? -11.206 -4.097 16.226 1.00 95.81 135 GLN A N 1
ATOM 1016 C CA . GLN A 1 135 ? -11.868 -2.794 16.177 1.00 95.81 135 GLN A CA 1
ATOM 1017 C C . GLN A 1 135 ? -12.120 -2.340 14.733 1.00 95.81 135 GLN A C 1
ATOM 1019 O O . GLN A 1 135 ? -13.213 -1.871 14.414 1.00 95.81 135 GLN A O 1
ATOM 1024 N N . ALA A 1 136 ? -11.165 -2.549 13.827 1.00 95.06 136 ALA A N 1
ATOM 1025 C CA . ALA A 1 136 ? -11.322 -2.264 12.404 1.00 95.06 136 ALA A CA 1
ATOM 1026 C C . ALA A 1 136 ? -12.466 -3.079 11.779 1.00 95.06 136 ALA A C 1
ATOM 1028 O O . ALA A 1 136 ? -13.256 -2.537 11.000 1.00 95.06 136 ALA A O 1
ATOM 1029 N N . VAL A 1 137 ? -12.596 -4.359 12.153 1.00 94.19 137 VAL A N 1
ATOM 1030 C CA . VAL A 1 137 ? -13.709 -5.230 11.741 1.00 94.19 137 VAL A CA 1
ATOM 1031 C C . VAL A 1 137 ? -15.037 -4.669 12.248 1.00 94.19 137 VAL A C 1
ATOM 1033 O O . VAL A 1 137 ? -15.976 -4.527 11.461 1.00 94.19 137 VAL A O 1
ATOM 1036 N N . ALA A 1 138 ? -15.118 -4.285 13.526 1.00 95.75 138 ALA A N 1
ATOM 1037 C CA . ALA A 1 138 ? -16.320 -3.679 14.105 1.00 95.75 138 ALA A CA 1
ATOM 1038 C C . ALA A 1 138 ? -16.709 -2.366 13.399 1.00 95.75 138 ALA A C 1
ATOM 1040 O O . ALA A 1 138 ? -17.888 -2.096 13.163 1.00 95.75 138 ALA A O 1
ATOM 1041 N N . MET A 1 139 ? -15.711 -1.584 12.983 1.00 94.06 139 MET A N 1
ATOM 1042 C CA . MET A 1 139 ? -15.873 -0.352 12.209 1.00 94.06 139 MET A CA 1
ATOM 1043 C C . MET A 1 139 ? -16.101 -0.585 10.703 1.00 94.06 139 MET A C 1
ATOM 1045 O O . MET A 1 139 ? -16.231 0.387 9.956 1.00 94.06 139 MET A O 1
ATOM 1049 N N . LYS A 1 140 ? -16.160 -1.843 10.240 1.00 93.19 140 LYS A N 1
ATOM 1050 C CA . LYS A 1 140 ? -16.338 -2.232 8.827 1.00 93.19 140 LYS A CA 1
ATOM 1051 C C . LYS A 1 140 ? -15.272 -1.643 7.892 1.00 93.19 140 LYS A C 1
ATOM 1053 O O . LYS A 1 140 ? -15.564 -1.295 6.745 1.00 93.19 140 LYS A O 1
ATOM 1058 N N . LYS A 1 141 ? -14.038 -1.511 8.380 1.00 89.38 141 LYS A N 1
ATOM 1059 C CA . LYS A 1 141 ? -12.896 -1.074 7.568 1.00 89.38 141 LYS A CA 1
ATOM 1060 C C . LYS A 1 141 ? -12.490 -2.171 6.587 1.00 89.38 141 LYS A C 1
ATOM 1062 O O . LYS A 1 141 ? -12.736 -3.354 6.820 1.00 89.38 141 LYS A O 1
ATOM 1067 N N . ARG A 1 142 ? -11.841 -1.785 5.485 1.00 88.69 142 ARG A N 1
ATOM 1068 C CA . ARG A 1 142 ? -11.174 -2.755 4.604 1.00 88.69 142 ARG A CA 1
ATOM 1069 C C . ARG A 1 142 ? -9.832 -3.116 5.228 1.00 88.69 142 ARG A C 1
ATOM 1071 O O . ARG A 1 142 ? -9.082 -2.215 5.585 1.00 88.69 142 ARG A O 1
ATOM 1078 N N . ILE A 1 143 ? -9.540 -4.404 5.367 1.00 92.00 143 ILE A N 1
ATOM 1079 C CA . ILE A 1 143 ? -8.361 -4.882 6.096 1.00 92.00 143 ILE A CA 1
ATOM 1080 C C . ILE A 1 143 ? -7.544 -5.786 5.175 1.00 92.00 143 ILE A C 1
ATOM 1082 O O . ILE A 1 143 ? -8.089 -6.709 4.569 1.00 92.00 143 ILE A O 1
ATOM 1086 N N . LEU A 1 144 ? -6.246 -5.510 5.071 1.00 91.12 144 LEU A N 1
ATOM 1087 C CA . LEU A 1 144 ? -5.258 -6.330 4.383 1.00 91.12 144 LEU A CA 1
ATOM 1088 C C . LEU A 1 144 ? -4.251 -6.845 5.412 1.00 91.12 144 LEU A C 1
ATOM 1090 O O . LEU A 1 144 ? -3.425 -6.084 5.909 1.00 91.12 144 LEU A O 1
ATOM 1094 N N . CYS A 1 145 ? -4.314 -8.139 5.711 1.00 92.19 145 CYS A N 1
ATOM 1095 C CA . CYS A 1 145 ? -3.333 -8.796 6.565 1.00 92.19 145 CYS A CA 1
ATOM 1096 C C . CYS A 1 145 ? -2.215 -9.396 5.705 1.00 92.19 145 CYS A C 1
ATOM 1098 O O . CYS A 1 145 ? -2.485 -10.176 4.792 1.00 92.19 145 CYS A O 1
ATOM 1100 N N . LEU A 1 146 ? -0.972 -9.037 6.007 1.00 89.69 146 LEU A N 1
ATOM 1101 C CA . LEU A 1 146 ? 0.235 -9.551 5.376 1.00 89.69 146 LEU A CA 1
ATOM 1102 C C . LEU A 1 146 ? 0.830 -10.621 6.290 1.00 89.69 146 LEU A C 1
ATOM 1104 O O . LEU A 1 146 ? 1.151 -10.345 7.442 1.00 89.69 146 LEU A O 1
ATOM 1108 N N . PHE A 1 147 ? 0.952 -11.844 5.783 1.00 88.81 147 PHE A N 1
ATOM 1109 C CA . PHE A 1 147 ? 1.482 -12.980 6.529 1.00 88.81 147 PHE A CA 1
ATOM 1110 C C . PHE A 1 147 ? 2.583 -13.656 5.722 1.00 88.81 147 PHE A C 1
ATOM 1112 O O . PHE A 1 147 ? 2.380 -13.987 4.553 1.00 88.81 147 PHE A O 1
ATOM 1119 N N . ARG A 1 148 ? 3.737 -13.895 6.347 1.00 86.19 148 ARG A N 1
ATOM 1120 C CA . ARG A 1 148 ? 4.851 -14.605 5.728 1.00 86.19 148 ARG A CA 1
ATOM 1121 C C . ARG A 1 148 ? 4.881 -16.062 6.204 1.00 86.19 148 ARG A C 1
ATOM 1123 O O . ARG A 1 148 ? 5.319 -16.320 7.319 1.00 86.19 148 ARG A O 1
ATOM 1130 N N . PRO A 1 149 ? 4.539 -17.045 5.354 1.00 78.00 149 PRO A N 1
ATOM 1131 C CA . PRO A 1 149 ? 4.483 -18.450 5.766 1.00 78.00 149 PRO A CA 1
ATOM 1132 C C . PRO A 1 149 ? 5.852 -19.059 6.111 1.00 78.00 149 PRO A C 1
ATOM 1134 O O . PRO A 1 149 ? 5.915 -20.076 6.790 1.00 78.00 149 PRO A O 1
ATOM 1137 N N . SER A 1 150 ? 6.957 -18.460 5.652 1.00 70.88 150 SER A N 1
ATOM 1138 C CA . SER A 1 150 ? 8.317 -18.971 5.873 1.00 70.88 150 SER A CA 1
ATOM 1139 C C . SER A 1 150 ? 8.953 -18.534 7.199 1.00 70.88 150 SER A C 1
ATOM 1141 O O . SER A 1 150 ? 10.111 -18.865 7.455 1.00 70.88 150 SER A O 1
ATOM 1143 N N . SER A 1 151 ? 8.257 -17.771 8.043 1.00 63.81 151 SER A N 1
ATOM 1144 C CA . SER A 1 151 ? 8.699 -17.581 9.423 1.00 63.81 151 SER A CA 1
ATOM 1145 C C . SER A 1 151 ? 8.396 -18.873 10.176 1.00 63.81 151 SER A C 1
ATOM 1147 O O . SER A 1 151 ? 7.237 -19.158 10.438 1.00 63.81 151 SER A O 1
ATOM 1149 N N . GLY A 1 152 ? 9.398 -19.696 10.474 1.00 56.53 152 GLY A N 1
ATOM 1150 C CA . GLY A 1 152 ? 9.210 -20.984 11.156 1.00 56.53 152 GLY A CA 1
ATOM 1151 C C . GLY A 1 152 ? 8.750 -20.874 12.618 1.00 56.53 152 GLY A C 1
ATOM 1152 O O . GLY A 1 152 ? 9.459 -21.343 13.505 1.00 56.53 152 GLY A O 1
ATOM 1153 N N . LYS A 1 153 ? 7.605 -20.241 12.874 1.00 49.75 153 LYS A N 1
ATOM 1154 C CA . LYS A 1 153 ? 6.895 -20.202 14.152 1.00 49.75 153 LYS A CA 1
ATOM 1155 C C . LYS A 1 153 ? 5.481 -20.728 13.971 1.00 49.75 153 LYS A C 1
ATOM 1157 O O . LYS A 1 153 ? 4.851 -20.355 12.960 1.00 49.75 153 LYS A O 1
#

Sequence (153 aa):
EDSLPGGDEAIYDRDMEWLPESDVVVAEVTHPSFGVGYEIGQAMVLKKRTLCLFRPSSGKVLPAMIQHAEAKMGSSVFKNSFIPPCDGVVQRGEDALLGGDEAIYGRDMEWLAKSEVVVAEVTQPSLGVGYEIGQAVAMKKRILCLFRPSSGK

Foldseek 3Di:
DPADPPHPVVVVVVLVVVLLVDQEAEEEQQDDDPVRVVSVVVNVVSLHAYEYEHEVVVVGDRPPVLVVSCVPGNYDYDYQPDDPPCVPVPPDPPPPDPPPPVVVVVVLLVCLLSDQEAEEECQDDDPVRVVSVVVNVVSVHHYHYDHDPPPPD

pLDDT: mean 79.7, std 15.75, range [37.72, 95.81]

InterPro domains:
  IPR007710 Nucleoside 2-deoxyribosyltransferase [PF05014] (6-53)
  IPR007710 Nucleoside 2-deoxyribosyltransferase [PF05014] (87-146)
  IPR051239 2'-Deoxynucleoside 5'-phosphate N-hydrolase [PTHR15364] (6-79)

Organism: Clarias magur (NCBI:txid1594786)

Radius of gyration: 17.86 Å; chains: 1; bounding box: 43×42×46 Å